Protein AF-A0AAW9EC83-F1 (afdb_monomer_lite)

Structure (mmCIF, N/CA/C/O backbone):
data_AF-A0AAW9EC83-F1
#
_entry.id   AF-A0AAW9EC83-F1
#
loop_
_atom_site.group_PDB
_atom_site.id
_atom_site.type_symbol
_atom_site.label_atom_id
_atom_site.label_alt_id
_atom_site.label_comp_id
_atom_site.label_asym_id
_atom_site.label_entity_id
_atom_site.label_seq_id
_atom_site.pdbx_PDB_ins_code
_atom_site.Cartn_x
_atom_site.Cartn_y
_atom_site.Cartn_z
_atom_site.occupancy
_atom_site.B_iso_or_equiv
_atom_site.auth_seq_id
_atom_site.auth_comp_id
_atom_site.auth_asym_id
_atom_site.auth_atom_id
_atom_site.pdbx_PDB_model_num
ATOM 1 N N . LEU A 1 1 ? -10.749 -12.893 5.055 1.00 82.06 1 LEU A N 1
ATOM 2 C CA . LEU A 1 1 ? -10.467 -12.885 6.509 1.00 82.06 1 LEU A CA 1
ATOM 3 C C . LEU A 1 1 ? -11.726 -12.612 7.329 1.00 82.06 1 LEU A C 1
ATOM 5 O O . LEU A 1 1 ? -12.021 -13.439 8.179 1.00 82.06 1 LEU A O 1
ATOM 9 N N . CYS A 1 2 ? -12.522 -11.577 7.026 1.00 89.50 2 CYS A N 1
ATOM 10 C CA . CYS A 1 2 ? -13.765 -11.275 7.763 1.00 89.50 2 CYS A CA 1
ATOM 11 C C . CYS A 1 2 ? -14.720 -12.473 7.882 1.00 89.50 2 CYS A C 1
ATOM 13 O O . CYS A 1 2 ? -15.170 -12.797 8.972 1.00 89.50 2 CYS A O 1
ATOM 15 N N . SER A 1 3 ? -14.948 -13.211 6.790 1.00 91.44 3 SER A N 1
ATOM 16 C CA . SER A 1 3 ? -15.798 -14.412 6.814 1.00 91.44 3 SER A CA 1
ATOM 17 C C . SER A 1 3 ? -15.290 -15.524 7.737 1.00 91.44 3 SER A C 1
ATOM 19 O O . SER A 1 3 ? -16.087 -16.261 8.307 1.00 91.44 3 SER A O 1
ATOM 21 N N . GLY A 1 4 ? -13.970 -15.667 7.888 1.00 95.25 4 GLY A N 1
ATOM 22 C CA . GLY A 1 4 ? -13.374 -16.612 8.833 1.00 95.25 4 GLY A CA 1
ATOM 23 C C . GLY A 1 4 ? -13.509 -16.135 10.277 1.00 95.25 4 GLY A C 1
ATOM 24 O O . GLY A 1 4 ? -13.852 -16.928 11.144 1.00 95.25 4 GLY A O 1
ATOM 25 N N . PHE A 1 5 ? -13.306 -14.837 10.511 1.00 94.62 5 PHE A N 1
ATOM 26 C CA . PHE A 1 5 ? -13.443 -14.219 11.828 1.00 94.62 5 PHE A CA 1
ATOM 27 C C . PHE A 1 5 ? -14.879 -14.307 12.362 1.00 94.62 5 PHE A C 1
ATOM 29 O O . PHE A 1 5 ? -15.077 -14.796 13.467 1.00 94.62 5 PHE A O 1
ATOM 36 N N . MET A 1 6 ? -15.882 -13.949 11.554 1.00 96.00 6 MET A N 1
ATOM 37 C CA . MET A 1 6 ? -17.298 -14.039 11.948 1.00 96.00 6 MET A CA 1
ATOM 38 C C . MET A 1 6 ? -17.744 -15.479 12.235 1.00 96.00 6 MET A C 1
ATOM 40 O O . MET A 1 6 ? -18.587 -15.710 13.091 1.00 96.00 6 MET A O 1
ATOM 44 N N . ARG A 1 7 ? -17.157 -16.477 11.556 1.00 95.94 7 ARG A N 1
ATOM 45 C CA . ARG A 1 7 ? -17.404 -17.892 11.883 1.00 95.94 7 ARG A CA 1
ATOM 46 C C . ARG A 1 7 ? -16.812 -18.299 13.229 1.00 95.94 7 ARG A C 1
ATOM 48 O O . ARG A 1 7 ? -17.402 -19.126 13.913 1.00 95.94 7 ARG A O 1
ATOM 55 N N . LEU A 1 8 ? -15.643 -17.763 13.578 1.00 98.00 8 LEU A N 1
ATOM 56 C CA . LEU A 1 8 ? -14.978 -18.053 14.847 1.00 98.00 8 LEU A CA 1
ATOM 57 C C . LEU A 1 8 ? -15.644 -17.318 16.024 1.00 98.00 8 LEU A C 1
ATOM 59 O O . LEU A 1 8 ? -15.667 -17.846 17.132 1.00 98.00 8 LEU A O 1
ATOM 63 N N . TYR A 1 9 ? -16.215 -16.136 15.771 1.00 97.38 9 TYR A N 1
ATOM 64 C CA . TYR A 1 9 ? -16.867 -15.278 16.762 1.00 97.38 9 TYR A CA 1
ATOM 65 C C . TYR A 1 9 ? -18.286 -14.885 16.307 1.00 97.38 9 TYR A C 1
ATOM 67 O O . TYR A 1 9 ? -18.493 -13.770 15.832 1.00 97.38 9 TYR A O 1
ATOM 75 N N . PRO A 1 10 ? -19.282 -15.777 16.457 1.00 96.19 10 PRO A N 1
ATOM 76 C CA . PRO A 1 10 ? -20.617 -15.596 15.873 1.00 96.19 10 PRO A CA 1
ATOM 77 C C . PRO A 1 10 ? -21.441 -14.461 16.496 1.00 96.19 10 PRO A C 1
ATOM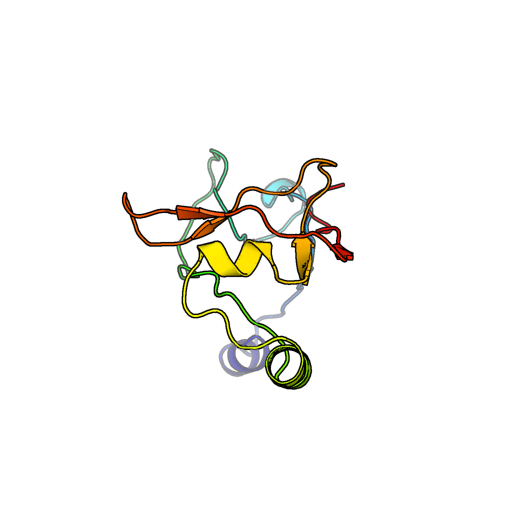 79 O O . PRO A 1 10 ? -22.408 -14.014 15.893 1.00 96.19 10 PRO A O 1
ATOM 82 N N . ASN A 1 11 ? -21.063 -13.995 17.689 1.00 97.62 11 ASN A N 1
ATOM 83 C CA . ASN A 1 11 ? -21.738 -12.893 18.378 1.00 97.62 11 ASN A CA 1
ATOM 84 C C . ASN A 1 11 ? -21.139 -11.518 18.037 1.00 97.62 11 ASN A C 1
ATOM 86 O O . ASN A 1 11 ? -21.579 -10.518 18.596 1.00 97.62 11 ASN A O 1
ATOM 90 N N . VAL A 1 12 ? -20.104 -11.462 17.191 1.00 95.50 12 VAL A N 1
ATOM 91 C CA . VAL A 1 12 ? -19.481 -10.203 16.773 1.00 95.50 12 VAL A CA 1
ATOM 92 C C . VAL A 1 12 ? -20.087 -9.758 15.448 1.00 95.50 12 VAL A C 1
ATOM 94 O O . VAL A 1 12 ? -20.008 -10.475 14.451 1.00 95.50 12 VAL A O 1
ATOM 97 N N . GLU A 1 13 ? -20.640 -8.550 15.435 1.00 94.69 13 GLU A N 1
ATOM 98 C CA . GLU A 1 13 ? -21.040 -7.845 14.220 1.00 94.69 13 GLU A CA 1
ATOM 99 C C . GLU A 1 13 ? -19.871 -6.988 13.713 1.00 94.69 13 GLU A C 1
ATOM 101 O O . GLU A 1 13 ? -19.131 -6.403 14.504 1.00 94.69 13 GLU A O 1
ATOM 106 N N . LEU A 1 14 ? -19.662 -6.953 12.395 1.00 94.00 14 LEU A N 1
ATOM 107 C CA . LEU A 1 14 ? -18.606 -6.156 11.772 1.00 94.00 14 LEU A CA 1
ATOM 108 C C . LEU A 1 14 ? -19.228 -5.025 10.952 1.00 94.00 14 LEU A C 1
ATOM 110 O O . LEU A 1 14 ? -19.792 -5.287 9.890 1.00 94.00 14 LEU A O 1
ATOM 114 N N . ASP A 1 15 ? -19.036 -3.786 11.397 1.00 93.81 15 ASP A N 1
ATOM 115 C CA . ASP A 1 15 ? -19.179 -2.595 10.557 1.00 93.81 15 ASP A CA 1
ATOM 116 C C . ASP A 1 15 ? -17.801 -2.236 9.977 1.00 93.81 15 ASP A C 1
ATOM 118 O O . ASP A 1 15 ? -16.824 -2.072 10.712 1.00 93.81 15 ASP A O 1
ATOM 122 N N . VAL A 1 16 ? -17.686 -2.207 8.647 1.00 92.75 16 VAL A N 1
ATOM 123 C CA . VAL A 1 16 ? -16.406 -2.033 7.949 1.00 92.75 16 VAL A CA 1
ATOM 124 C C . VAL A 1 16 ? -16.524 -0.922 6.922 1.00 92.75 16 VAL A C 1
ATOM 126 O O . VAL A 1 16 ? -17.204 -1.066 5.906 1.00 92.75 16 VAL A O 1
ATOM 129 N N . GLN A 1 17 ? -15.762 0.145 7.143 1.00 91.06 17 GLN A N 1
ATOM 130 C CA . GLN A 1 17 ? -15.651 1.262 6.215 1.00 91.06 17 GLN A CA 1
ATOM 131 C C . GLN A 1 17 ? -14.269 1.294 5.563 1.00 91.06 17 GLN A C 1
ATOM 133 O O . GLN A 1 17 ? -13.243 1.071 6.208 1.00 91.06 17 GLN A O 1
ATOM 138 N N . PHE A 1 18 ? -14.247 1.575 4.260 1.00 89.44 18 PHE A N 1
ATOM 139 C CA . PHE A 1 18 ? -13.022 1.767 3.493 1.00 89.44 18 PHE A CA 1
ATOM 140 C C . PHE A 1 18 ? -12.896 3.240 3.146 1.00 89.44 18 PHE A C 1
ATOM 142 O O . PHE A 1 18 ? -13.739 3.794 2.443 1.00 89.44 18 PHE A O 1
ATOM 149 N N . THR A 1 19 ? -11.834 3.862 3.637 1.00 84.00 19 THR A N 1
ATOM 150 C CA . THR A 1 19 ? -11.526 5.256 3.357 1.00 84.00 19 THR A CA 1
ATOM 151 C C . THR A 1 19 ? -10.025 5.442 3.268 1.00 84.00 19 THR A C 1
ATOM 153 O O . THR A 1 19 ? -9.250 4.774 3.952 1.00 84.00 19 THR A O 1
ATOM 156 N N . ASP A 1 20 ? -9.643 6.359 2.395 1.00 75.50 20 ASP A N 1
ATOM 157 C CA . ASP A 1 20 ? -8.274 6.816 2.212 1.00 75.50 20 ASP A CA 1
ATOM 158 C C . ASP A 1 20 ? -7.997 8.115 2.992 1.00 75.50 20 ASP A C 1
ATOM 160 O O . ASP A 1 20 ? -6.865 8.599 3.018 1.00 75.50 20 ASP A O 1
ATOM 16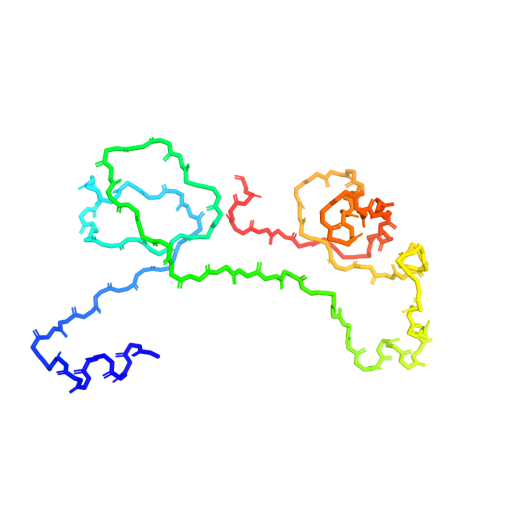4 N N . ASN A 1 21 ? -9.022 8.669 3.650 1.00 75.25 21 ASN A N 1
ATOM 165 C CA . ASN A 1 21 ? -8.895 9.837 4.513 1.00 75.25 21 ASN A CA 1
ATOM 166 C C . ASN A 1 21 ? -8.286 9.450 5.861 1.00 75.25 21 ASN A C 1
ATOM 168 O O . ASN A 1 21 ? -8.513 8.352 6.379 1.00 75.25 21 ASN A O 1
ATOM 172 N N . ASP A 1 22 ? -7.555 10.385 6.465 1.00 74.88 22 ASP A N 1
ATOM 173 C CA . ASP A 1 22 ? -7.148 10.220 7.852 1.00 74.88 22 ASP A CA 1
ATOM 174 C C . ASP A 1 22 ? -8.373 10.406 8.753 1.00 74.88 22 ASP A C 1
ATOM 176 O O . ASP A 1 22 ? -8.929 11.499 8.840 1.00 74.88 22 ASP A O 1
ATOM 180 N N . ILE A 1 23 ? -8.818 9.310 9.365 1.00 76.06 23 ILE A N 1
ATOM 181 C CA . ILE A 1 23 ? -9.969 9.290 10.270 1.00 76.06 23 ILE A CA 1
ATOM 182 C C . ILE A 1 23 ? -9.528 9.380 11.726 1.00 76.06 23 ILE A C 1
ATOM 184 O O . ILE A 1 23 ? -8.542 8.748 12.148 1.00 76.06 23 ILE A O 1
ATOM 188 N N . GLY A 1 24 ? -10.292 10.141 12.503 1.00 80.25 24 GLY A N 1
ATOM 189 C CA . GLY A 1 24 ? -10.155 10.223 13.948 1.00 80.25 24 GLY A CA 1
ATOM 190 C C . GLY A 1 24 ? -10.912 9.081 14.614 1.00 80.25 24 GLY A C 1
ATOM 191 O O . GLY A 1 24 ? -12.118 9.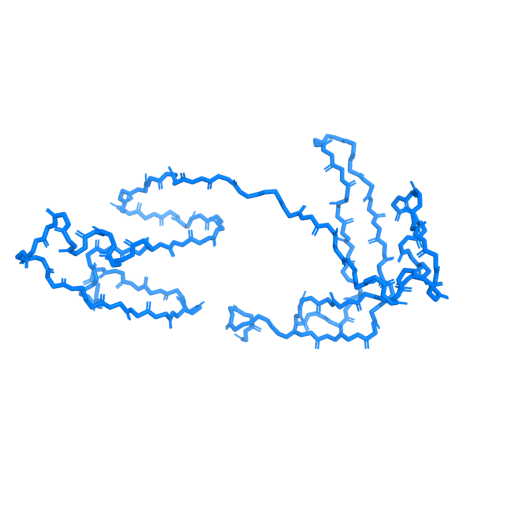184 14.797 1.00 80.25 24 GLY A O 1
ATOM 192 N N . LEU A 1 25 ? -10.209 8.017 15.029 1.00 84.25 25 LEU A N 1
ATOM 193 C CA . LEU A 1 25 ? -10.843 6.810 15.593 1.00 84.25 25 LEU A CA 1
ATOM 194 C C . LEU A 1 25 ? -11.817 7.140 16.731 1.00 84.25 25 LEU A C 1
ATOM 196 O O . LEU A 1 25 ? -12.965 6.715 16.707 1.00 84.25 25 LEU A O 1
ATOM 200 N N . VAL A 1 26 ? -11.367 7.946 17.698 1.00 81.31 26 VAL A N 1
ATOM 201 C CA . VAL A 1 26 ? -12.155 8.274 18.894 1.00 81.31 26 VAL A CA 1
ATOM 202 C C . VAL A 1 26 ? -13.343 9.177 18.559 1.00 81.31 26 VAL A C 1
ATOM 204 O O . VAL A 1 26 ? -14.449 8.933 19.025 1.00 81.31 26 VAL A O 1
ATOM 207 N N . GLY A 1 27 ? -13.121 10.223 17.756 1.00 82.62 27 GLY A N 1
ATOM 208 C CA . GLY A 1 27 ? -14.155 11.213 17.437 1.00 82.62 27 GLY A CA 1
ATOM 209 C C . GLY A 1 27 ? -15.247 10.680 16.510 1.00 82.62 27 GLY A C 1
ATOM 210 O O . GLY A 1 27 ? -16.380 11.146 16.577 1.00 82.62 27 GLY A O 1
ATOM 211 N N . GLU A 1 28 ? -14.914 9.699 15.672 1.00 82.88 28 GLU A N 1
ATOM 212 C CA . GLU A 1 28 ? -15.829 9.108 14.691 1.00 82.88 28 GLU A CA 1
ATOM 213 C C . GLU A 1 28 ? -16.412 7.757 15.146 1.00 82.88 28 GLU A C 1
ATOM 215 O O . GLU A 1 28 ? -17.201 7.159 14.421 1.00 82.88 28 GLU A O 1
ATOM 220 N N . GLY A 1 29 ? -16.070 7.287 16.353 1.00 87.88 29 GLY A N 1
ATOM 221 C CA . GLY A 1 29 ? -16.654 6.078 16.944 1.00 87.88 29 GLY A CA 1
ATOM 222 C C . GLY A 1 29 ? -16.109 4.759 16.389 1.00 87.88 29 GLY A C 1
ATOM 223 O O . GLY A 1 29 ? -16.806 3.750 16.442 1.00 87.88 29 GLY A O 1
ATOM 224 N N . TYR A 1 30 ? -14.880 4.744 15.866 1.00 91.81 30 TYR A N 1
ATOM 225 C CA . TYR A 1 30 ? -14.220 3.518 15.417 1.00 91.81 30 TYR A CA 1
ATOM 226 C C . TYR A 1 30 ? -13.401 2.873 16.534 1.00 91.81 30 TYR A C 1
ATOM 228 O O . TYR A 1 30 ? -12.532 3.511 17.131 1.00 91.81 30 TYR A O 1
ATOM 236 N N . ASP A 1 31 ? -13.573 1.564 16.715 1.00 92.12 31 ASP A N 1
ATOM 237 C CA . ASP A 1 31 ? -12.753 0.783 17.647 1.00 92.12 31 ASP A CA 1
ATOM 238 C C . ASP A 1 31 ? -11.338 0.521 17.105 1.00 92.12 31 ASP A C 1
ATOM 240 O O . ASP A 1 31 ? -10.360 0.483 17.853 1.00 92.12 31 ASP A O 1
ATOM 244 N N . ILE A 1 32 ? -11.217 0.291 15.790 1.00 91.88 32 ILE A N 1
ATOM 245 C CA . ILE A 1 32 ? -9.974 -0.137 15.137 1.00 91.88 32 ILE A CA 1
ATOM 246 C C . ILE A 1 32 ? -9.842 0.532 13.769 1.00 91.88 32 ILE A C 1
ATOM 248 O O . ILE A 1 32 ? -10.758 0.486 12.953 1.00 91.88 32 ILE A O 1
ATOM 252 N N . ALA A 1 33 ? -8.647 1.046 13.471 1.00 90.81 33 ALA A N 1
ATOM 253 C CA . ALA A 1 33 ? -8.251 1.405 12.113 1.00 90.81 33 ALA A CA 1
ATOM 254 C C . ALA A 1 33 ? -7.058 0.564 11.652 1.00 90.81 33 ALA A C 1
ATOM 256 O O . ALA A 1 33 ? -6.049 0.444 12.351 1.00 90.81 33 ALA A O 1
ATOM 257 N N . ILE A 1 34 ? -7.150 0.024 10.437 1.00 90.25 34 ILE A N 1
ATOM 258 C CA . ILE A 1 34 ? -6.037 -0.647 9.762 1.00 90.25 34 ILE A CA 1
ATOM 259 C C . ILE A 1 34 ? -5.442 0.347 8.767 1.00 90.25 34 ILE A C 1
ATOM 261 O O . ILE A 1 34 ? -6.027 0.608 7.720 1.00 90.25 34 ILE A O 1
ATOM 265 N N . LYS A 1 35 ? -4.276 0.908 9.103 1.00 86.12 35 LYS A N 1
ATOM 266 C CA . LYS A 1 35 ? -3.592 1.927 8.294 1.00 86.12 35 LYS A CA 1
ATOM 267 C C . LYS A 1 35 ? -2.323 1.362 7.650 1.00 86.12 35 LYS A C 1
ATOM 269 O O . LYS A 1 35 ? -1.640 0.514 8.224 1.00 86.12 35 LYS A O 1
ATOM 274 N N . TYR A 1 36 ? -1.992 1.855 6.457 1.00 83.19 36 TYR A N 1
ATOM 275 C CA . TYR A 1 36 ? -0.702 1.623 5.806 1.00 83.19 36 TYR A CA 1
ATOM 276 C C . TYR A 1 36 ? 0.112 2.920 5.796 1.00 83.19 36 TYR A C 1
ATOM 278 O O . TYR A 1 36 ? -0.390 3.957 5.376 1.00 83.19 36 TYR A O 1
ATOM 286 N N . GLY A 1 37 ? 1.390 2.836 6.165 1.00 78.31 37 GLY A N 1
ATOM 287 C CA . GLY A 1 37 ? 2.318 3.964 6.120 1.00 78.31 37 GLY A CA 1
ATOM 288 C C . GLY A 1 37 ? 2.796 4.398 7.507 1.00 78.31 37 GLY A C 1
ATOM 289 O O . GLY A 1 37 ? 2.501 3.728 8.497 1.00 78.31 37 GLY A O 1
ATOM 290 N N . PRO A 1 38 ? 3.592 5.477 7.579 1.00 72.50 38 PRO A N 1
ATOM 291 C CA . PRO A 1 38 ? 4.043 6.019 8.852 1.00 72.50 38 PRO A CA 1
ATOM 292 C C . PRO A 1 38 ? 2.844 6.495 9.676 1.00 72.50 38 PRO A C 1
ATOM 294 O O . PRO A 1 38 ? 1.929 7.124 9.148 1.00 72.50 38 PRO A O 1
ATOM 297 N N . LEU A 1 39 ? 2.869 6.204 10.973 1.00 78.50 39 LEU A N 1
ATOM 298 C CA . LEU A 1 39 ? 1.863 6.688 11.910 1.00 78.50 39 LEU A CA 1
ATOM 299 C C . LEU A 1 39 ? 2.295 8.048 12.454 1.00 78.50 39 LEU A C 1
ATOM 301 O O . LEU A 1 39 ? 3.456 8.234 12.823 1.00 78.50 39 LEU A O 1
ATOM 305 N N . GLN A 1 40 ? 1.359 8.992 12.499 1.00 74.50 40 GLN A N 1
ATOM 306 C CA . GLN A 1 40 ? 1.565 10.240 13.225 1.00 74.50 40 GLN A CA 1
ATOM 307 C C . GLN A 1 40 ? 1.604 9.964 14.734 1.00 74.50 40 GLN A C 1
ATOM 309 O O . GLN A 1 40 ? 1.042 8.976 15.212 1.00 74.50 40 GLN A O 1
ATOM 314 N N . SER A 1 41 ? 2.274 10.841 15.485 1.00 74.56 41 SER A N 1
ATOM 315 C CA . SER A 1 41 ? 2.256 10.771 16.947 1.00 74.56 41 SER A CA 1
ATOM 316 C C . SER A 1 41 ? 0.819 10.912 17.445 1.00 74.56 41 SER A C 1
ATOM 318 O O . SER A 1 41 ? 0.130 11.858 17.072 1.00 74.56 41 SER A O 1
ATOM 320 N N . SER A 1 42 ? 0.374 9.980 18.280 1.00 80.25 42 SER A N 1
ATOM 321 C CA . SER A 1 42 ? -0.948 10.006 18.908 1.00 80.25 42 SER A CA 1
ATOM 322 C C . SER A 1 42 ? -0.906 9.245 20.229 1.00 80.25 42 SER A C 1
ATOM 324 O O . SER A 1 42 ? 0.006 8.448 20.448 1.00 80.25 42 SER A O 1
ATOM 326 N N . ASP A 1 43 ? -1.924 9.439 21.065 1.00 85.00 43 ASP A N 1
ATOM 327 C CA . ASP A 1 43 ? -2.111 8.674 22.307 1.00 85.00 43 ASP A CA 1
ATOM 328 C C . ASP A 1 43 ? -2.678 7.258 22.056 1.00 85.00 43 ASP A C 1
ATOM 330 O O . ASP A 1 43 ? -3.023 6.535 22.990 1.00 85.00 43 ASP A O 1
ATOM 334 N N . LEU A 1 44 ? -2.802 6.847 20.788 1.00 87.62 44 LEU A N 1
ATOM 335 C CA . LEU A 1 44 ? -3.340 5.547 20.398 1.00 87.62 44 LEU A CA 1
ATOM 336 C C . LEU A 1 44 ? -2.272 4.452 20.467 1.00 87.62 44 LEU A C 1
ATOM 338 O O . LEU A 1 44 ? -1.103 4.651 20.132 1.00 87.62 44 LEU A O 1
ATOM 342 N N . VAL A 1 45 ? -2.706 3.241 20.816 1.00 90.75 45 VAL A N 1
ATOM 343 C CA . VAL A 1 45 ? -1.854 2.051 20.752 1.00 90.75 45 VAL A CA 1
ATOM 344 C C . VAL A 1 45 ? -1.813 1.526 19.321 1.00 90.75 45 VAL A C 1
ATOM 346 O O . VAL A 1 45 ? -2.839 1.176 18.740 1.00 90.75 45 VAL A O 1
ATOM 349 N N . ALA A 1 46 ? -0.608 1.409 18.770 1.00 91.44 46 ALA A N 1
ATOM 350 C CA . ALA A 1 46 ? -0.378 0.836 17.452 1.00 91.44 46 ALA A CA 1
ATOM 351 C C . ALA A 1 46 ? 0.241 -0.563 17.543 1.00 91.44 46 ALA A C 1
ATOM 353 O O . ALA A 1 46 ? 1.147 -0.814 18.340 1.00 91.44 46 ALA A O 1
ATOM 354 N N . ARG A 1 47 ? -0.204 -1.469 16.665 1.00 91.81 47 ARG A N 1
ATOM 355 C CA . ARG A 1 47 ? 0.392 -2.797 16.490 1.00 91.81 47 ARG A CA 1
ATOM 356 C C . ARG A 1 47 ? 0.766 -3.017 15.031 1.00 91.81 47 ARG A C 1
ATOM 358 O O . ARG A 1 47 ? -0.090 -2.953 14.153 1.00 91.81 47 ARG A O 1
ATOM 365 N N . LEU A 1 48 ? 2.037 -3.334 14.779 1.00 91.75 48 LEU A N 1
ATOM 366 C CA . LEU A 1 48 ? 2.486 -3.757 13.455 1.00 91.75 48 LEU A CA 1
ATOM 367 C C . LEU A 1 48 ? 1.847 -5.110 13.107 1.00 91.75 48 LEU A C 1
ATOM 369 O O . LEU A 1 48 ? 2.055 -6.092 13.819 1.00 91.75 48 LEU A O 1
ATOM 373 N N . LEU A 1 49 ? 1.073 -5.156 12.019 1.00 92.88 49 LEU A N 1
ATOM 374 C CA . LEU A 1 49 ? 0.468 -6.396 11.518 1.00 92.88 49 LEU A CA 1
ATOM 375 C C . LEU A 1 49 ? 1.416 -7.145 10.580 1.00 92.88 49 LEU A C 1
ATOM 377 O O . LEU A 1 49 ? 1.603 -8.350 10.717 1.00 92.88 49 LEU A O 1
ATOM 381 N N . PHE A 1 50 ? 2.005 -6.430 9.623 1.00 91.31 50 PHE A N 1
ATOM 382 C CA . PHE A 1 50 ? 3.009 -6.945 8.699 1.00 91.31 50 PHE A CA 1
ATOM 383 C C . PHE A 1 50 ? 3.721 -5.788 7.993 1.00 91.31 50 PHE A C 1
ATOM 385 O O . PHE A 1 50 ? 3.198 -4.677 7.896 1.00 91.31 50 PHE A O 1
ATOM 392 N N . GLU A 1 51 ? 4.896 -6.071 7.444 1.00 88.62 51 GLU A N 1
ATOM 393 C CA . GLU A 1 51 ? 5.593 -5.174 6.527 1.00 88.62 51 GLU A CA 1
ATOM 394 C C . GLU A 1 51 ? 5.347 -5.616 5.084 1.00 88.62 51 GLU A C 1
ATOM 396 O O . GLU A 1 51 ? 5.311 -6.813 4.787 1.00 88.62 51 GLU A O 1
ATOM 401 N N . ARG A 1 52 ? 5.207 -4.659 4.159 1.00 83.00 52 ARG A N 1
ATOM 402 C CA . ARG A 1 52 ? 5.127 -4.957 2.722 1.00 83.00 52 ARG A CA 1
ATOM 403 C C . ARG A 1 52 ? 6.373 -4.483 1.993 1.00 83.00 52 ARG A C 1
ATOM 405 O O . ARG A 1 52 ? 6.824 -3.357 2.189 1.00 83.00 52 ARG A O 1
ATOM 412 N N . GLN A 1 53 ? 6.877 -5.318 1.089 1.00 79.88 53 GLN A N 1
ATOM 413 C CA . GLN A 1 53 ? 7.921 -4.934 0.144 1.00 79.88 53 GLN A CA 1
ATOM 414 C C . GLN A 1 53 ? 7.269 -4.671 -1.217 1.00 79.88 53 GLN A C 1
ATOM 416 O O . GLN A 1 53 ? 6.756 -5.611 -1.825 1.00 79.88 53 GLN A O 1
ATOM 421 N N . PRO A 1 54 ? 7.221 -3.414 -1.695 1.00 79.00 54 PRO A N 1
ATOM 422 C CA . PRO A 1 54 ? 6.708 -3.137 -3.027 1.00 79.00 54 PRO A CA 1
ATOM 423 C C . PRO A 1 54 ? 7.587 -3.830 -4.072 1.00 79.00 54 PRO A C 1
ATOM 425 O O . PRO A 1 54 ? 8.816 -3.793 -3.991 1.00 79.00 54 PRO A O 1
ATOM 428 N N . ILE A 1 55 ? 6.941 -4.445 -5.058 1.00 85.38 55 ILE A N 1
ATOM 429 C CA . ILE A 1 55 ? 7.595 -5.089 -6.195 1.00 85.38 55 ILE A CA 1
ATOM 430 C C . ILE A 1 55 ? 7.195 -4.385 -7.487 1.00 85.38 55 ILE A C 1
ATOM 432 O O . ILE A 1 55 ? 6.099 -3.834 -7.597 1.00 85.38 55 ILE A O 1
ATOM 436 N N . LEU A 1 56 ? 8.092 -4.412 -8.470 1.00 86.75 56 LEU A N 1
ATOM 437 C CA . LEU A 1 56 ? 7.773 -3.988 -9.825 1.00 86.75 56 LEU A CA 1
ATOM 438 C C . LEU A 1 56 ? 7.098 -5.140 -10.558 1.00 86.75 56 LEU A C 1
ATOM 440 O O . LEU A 1 56 ? 7.564 -6.277 -10.508 1.00 86.75 56 LEU A O 1
ATOM 444 N N . VAL A 1 57 ? 6.008 -4.827 -11.247 1.00 91.25 57 VAL A N 1
ATOM 445 C CA . VAL A 1 57 ? 5.251 -5.789 -12.042 1.00 91.25 57 VAL A CA 1
ATOM 446 C C . VAL A 1 57 ? 4.937 -5.193 -13.404 1.00 91.25 57 VAL A C 1
ATOM 448 O O . VAL A 1 57 ? 4.804 -3.979 -13.557 1.00 91.25 57 VAL A O 1
ATOM 451 N N . ALA A 1 58 ? 4.806 -6.061 -14.397 1.00 92.94 58 ALA A N 1
ATOM 452 C CA . ALA A 1 58 ? 4.368 -5.707 -15.734 1.00 92.94 58 ALA A CA 1
ATOM 453 C C . ALA A 1 58 ? 3.524 -6.850 -16.299 1.00 92.94 58 ALA A C 1
ATOM 455 O O . ALA A 1 58 ? 3.685 -8.006 -15.904 1.00 92.94 5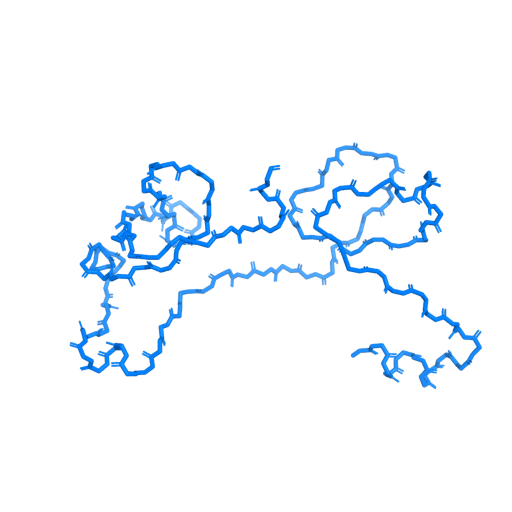8 ALA A O 1
ATOM 456 N N . SER A 1 59 ? 2.617 -6.538 -17.225 1.00 95.88 59 SER A N 1
ATOM 457 C CA . SER A 1 59 ? 1.842 -7.582 -17.889 1.00 95.88 59 SER A CA 1
ATOM 458 C C . SER A 1 59 ? 2.749 -8.434 -18.792 1.00 95.88 59 SER A C 1
ATOM 460 O O . SER A 1 59 ? 3.684 -7.901 -19.402 1.00 95.88 59 SER A O 1
ATOM 462 N N . PRO A 1 60 ? 2.468 -9.740 -18.957 1.00 97.00 60 PRO A N 1
ATOM 463 C CA . PRO A 1 60 ? 3.260 -10.596 -19.842 1.00 97.00 60 PRO A CA 1
ATOM 464 C C . PRO A 1 60 ? 3.320 -10.076 -21.285 1.00 97.00 60 PRO A C 1
ATOM 466 O O . PRO A 1 60 ? 4.372 -10.110 -21.920 1.00 97.00 60 PRO A O 1
ATOM 469 N N . GLY A 1 61 ? 2.206 -9.535 -21.795 1.00 97.50 61 GLY A N 1
ATOM 470 C CA . GLY A 1 61 ? 2.141 -8.953 -23.138 1.00 97.50 61 GLY A CA 1
ATOM 471 C C . GLY A 1 61 ? 3.054 -7.738 -23.311 1.00 97.50 61 GLY A C 1
ATOM 472 O O . GLY A 1 61 ? 3.692 -7.592 -24.352 1.00 97.50 61 GLY A O 1
ATOM 473 N N . TYR A 1 62 ? 3.177 -6.902 -22.277 1.00 95.25 62 TYR A N 1
ATOM 474 C CA . TYR A 1 62 ? 4.092 -5.765 -22.297 1.00 95.25 62 TYR A CA 1
ATOM 475 C C . TYR A 1 62 ? 5.554 -6.219 -22.369 1.00 95.25 62 TYR A C 1
ATOM 477 O O . TYR A 1 62 ? 6.295 -5.745 -23.228 1.00 95.25 62 TYR A O 1
ATOM 485 N N . LEU A 1 63 ? 5.952 -7.175 -21.522 1.00 96.12 63 LEU A N 1
ATOM 486 C CA . LEU A 1 63 ? 7.322 -7.699 -21.503 1.00 96.12 63 LEU A CA 1
ATOM 487 C C . LEU A 1 63 ? 7.678 -8.436 -22.802 1.00 96.12 63 LEU A C 1
ATOM 489 O O . LEU A 1 63 ? 8.788 -8.287 -23.301 1.00 96.12 63 LEU A O 1
ATOM 493 N N . LYS A 1 64 ? 6.732 -9.155 -23.420 1.00 96.75 64 LYS A N 1
ATOM 494 C CA . LYS A 1 64 ? 6.947 -9.784 -24.735 1.00 96.75 64 LYS A CA 1
ATOM 495 C C . LYS A 1 64 ? 7.221 -8.754 -25.838 1.00 96.75 64 LYS A C 1
ATOM 497 O O . LYS A 1 64 ? 8.018 -9.017 -26.729 1.00 96.75 64 LYS A O 1
ATOM 502 N N . ALA A 1 65 ? 6.556 -7.600 -25.788 1.00 95.88 65 ALA A N 1
ATOM 503 C CA . ALA A 1 65 ? 6.687 -6.554 -26.802 1.00 95.88 65 ALA A CA 1
ATOM 504 C C . ALA A 1 65 ? 7.868 -5.598 -26.560 1.00 95.88 65 ALA A C 1
ATOM 506 O O . ALA A 1 65 ? 8.375 -5.003 -27.508 1.00 95.88 65 ALA A O 1
ATOM 507 N N . ARG A 1 66 ? 8.273 -5.395 -25.301 1.00 94.38 66 ARG A N 1
ATOM 508 C CA . ARG A 1 66 ? 9.277 -4.390 -24.905 1.00 94.38 66 ARG A CA 1
ATOM 509 C C . ARG A 1 66 ? 10.553 -4.973 -24.299 1.00 94.38 66 ARG A C 1
ATOM 511 O O . ARG A 1 66 ? 11.473 -4.209 -24.043 1.00 94.38 66 ARG A O 1
ATOM 518 N N . GLY A 1 67 ? 10.611 -6.284 -24.082 1.00 94.88 67 GLY A N 1
ATOM 519 C CA . GLY A 1 67 ? 11.682 -6.940 -23.337 1.00 94.88 67 GLY A CA 1
ATOM 520 C C . GLY A 1 67 ? 11.480 -6.872 -21.820 1.00 94.88 67 GLY A C 1
ATOM 521 O O . GLY A 1 67 ? 10.657 -6.104 -21.313 1.00 94.88 67 GLY A O 1
ATOM 522 N N . THR A 1 68 ? 12.237 -7.701 -21.100 1.00 95.12 68 THR A N 1
ATOM 523 C CA . THR A 1 68 ? 12.307 -7.683 -19.634 1.00 95.12 68 THR A CA 1
ATOM 524 C C . THR A 1 68 ? 13.570 -6.942 -19.203 1.00 95.12 68 THR A C 1
ATOM 526 O O . THR A 1 68 ? 14.651 -7.363 -19.614 1.00 95.12 68 THR A O 1
ATOM 529 N N . PRO A 1 69 ? 13.464 -5.890 -18.372 1.00 92.69 69 PRO A N 1
ATOM 530 C CA . PRO A 1 69 ? 14.630 -5.149 -17.909 1.00 92.69 69 PRO A CA 1
ATOM 531 C C . PRO A 1 69 ? 15.486 -6.029 -16.990 1.00 92.69 69 PRO A C 1
ATOM 533 O O . PRO A 1 69 ? 14.992 -6.568 -15.996 1.00 92.69 69 PRO A O 1
ATOM 536 N N . ALA A 1 70 ? 16.768 -6.167 -17.313 1.00 91.12 70 ALA A N 1
ATOM 537 C CA . ALA A 1 70 ? 17.755 -6.907 -16.529 1.00 91.12 70 ALA A CA 1
ATOM 538 C C . ALA A 1 70 ? 18.380 -6.040 -15.427 1.00 91.12 70 ALA A C 1
ATOM 540 O O . ALA A 1 70 ? 18.855 -6.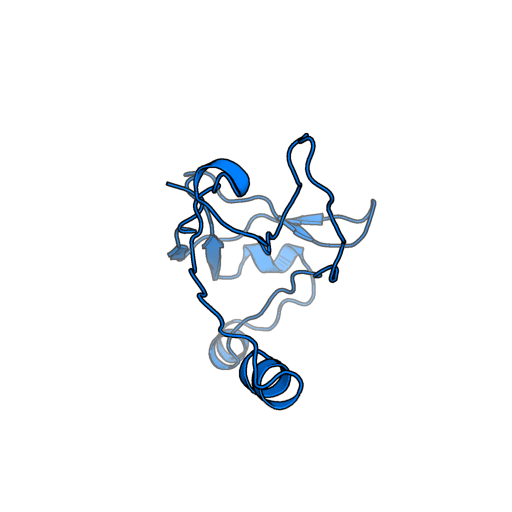557 -14.412 1.00 91.12 70 ALA A O 1
ATOM 541 N N . THR A 1 71 ? 18.359 -4.716 -15.600 1.00 88.94 71 THR A N 1
ATOM 542 C CA . THR A 1 71 ? 18.885 -3.755 -14.626 1.00 88.94 71 THR A CA 1
ATOM 543 C C . THR A 1 71 ? 17.857 -2.675 -14.278 1.00 88.94 71 THR A C 1
ATOM 545 O O . THR A 1 71 ? 17.018 -2.321 -15.108 1.00 88.94 71 THR A O 1
ATOM 548 N N . PRO A 1 72 ? 17.923 -2.069 -13.074 1.00 87.25 72 PRO A N 1
ATOM 549 C CA . PRO A 1 72 ? 17.052 -0.947 -12.729 1.00 87.25 72 PRO A CA 1
ATOM 550 C C . PRO A 1 72 ? 17.144 0.222 -13.720 1.00 87.25 72 PRO A C 1
ATOM 552 O O . PRO A 1 72 ? 16.153 0.902 -13.955 1.00 87.25 72 PRO A O 1
ATOM 555 N N . LYS A 1 73 ? 18.314 0.457 -14.326 1.00 86.44 73 LYS A N 1
ATOM 556 C CA . LYS A 1 73 ? 18.531 1.578 -15.251 1.00 86.44 73 LYS A CA 1
ATOM 557 C C . LYS A 1 73 ? 17.682 1.463 -16.522 1.00 86.44 73 LYS A C 1
ATOM 559 O O . LYS A 1 73 ? 17.158 2.479 -16.975 1.00 86.44 73 LYS A O 1
ATOM 564 N N . GLU A 1 74 ? 17.500 0.247 -17.036 1.00 90.00 74 GLU A N 1
ATOM 565 C CA . GLU A 1 74 ? 16.694 -0.051 -18.234 1.00 90.00 74 GLU A CA 1
ATOM 566 C C . GLU A 1 74 ? 15.213 0.302 -18.060 1.00 90.00 74 GLU A C 1
ATOM 568 O O . GLU A 1 74 ? 14.516 0.558 -19.036 1.00 90.00 74 GLU A O 1
ATOM 573 N N . LEU A 1 75 ? 14.714 0.411 -16.823 1.00 88.44 75 LEU A N 1
ATOM 574 C CA . LEU A 1 75 ? 13.341 0.868 -16.567 1.00 88.44 75 LEU A CA 1
ATOM 575 C C . LEU A 1 75 ? 13.092 2.301 -17.065 1.00 88.44 75 LEU A C 1
ATOM 577 O O . LEU A 1 75 ? 11.939 2.670 -17.287 1.00 88.44 75 LEU A O 1
ATOM 581 N N . SER A 1 76 ? 14.155 3.080 -17.293 1.00 86.50 76 SER A N 1
ATOM 582 C CA . SER A 1 76 ? 14.073 4.410 -17.907 1.00 86.50 76 SER A CA 1
ATOM 583 C C . SER A 1 76 ? 13.633 4.366 -19.373 1.00 86.50 76 SER A C 1
ATOM 585 O O . SER A 1 76 ? 13.203 5.389 -19.892 1.00 86.50 76 SER A O 1
ATOM 587 N N . ASP A 1 77 ? 13.691 3.207 -20.030 1.00 88.69 77 ASP A N 1
ATOM 588 C CA . ASP A 1 77 ? 13.226 3.009 -21.409 1.00 88.69 77 ASP A CA 1
ATOM 589 C C . ASP A 1 77 ? 11.824 2.367 -21.459 1.00 88.69 77 ASP A C 1
ATOM 591 O O . ASP A 1 77 ? 11.212 2.214 -22.521 1.00 88.69 77 ASP A O 1
ATOM 595 N N . HIS A 1 78 ? 11.268 2.023 -20.293 1.00 90.00 78 HIS A N 1
ATOM 596 C CA . HIS A 1 78 ? 9.963 1.394 -20.152 1.00 90.00 78 HIS A CA 1
ATOM 597 C C . HIS A 1 78 ? 8.870 2.397 -19.758 1.00 90.00 78 HIS A C 1
ATOM 599 O O . HIS A 1 78 ? 9.049 3.297 -18.943 1.00 90.00 78 HIS A O 1
ATOM 605 N N . SER A 1 79 ? 7.675 2.198 -20.316 1.00 88.06 79 SER A N 1
ATOM 606 C CA . SER A 1 79 ? 6.463 2.930 -19.952 1.00 88.06 79 SER A CA 1
ATOM 607 C C . SER A 1 79 ? 5.941 2.487 -18.583 1.00 88.06 79 SER A C 1
ATOM 609 O O . SER A 1 79 ? 5.439 1.374 -18.439 1.00 88.06 79 SER A O 1
ATOM 611 N N . GLY A 1 80 ? 6.020 3.376 -17.596 1.00 85.12 80 GLY A N 1
ATOM 612 C CA . GLY A 1 80 ? 5.486 3.172 -16.252 1.00 85.12 80 GLY A CA 1
ATOM 613 C C . GLY A 1 80 ? 4.066 3.715 -16.072 1.00 85.12 80 GLY A C 1
ATOM 614 O O . GLY A 1 80 ? 3.675 4.719 -16.684 1.00 85.12 80 GLY A O 1
ATOM 615 N N . ILE A 1 81 ? 3.318 3.063 -15.179 1.00 85.19 81 ILE A N 1
ATOM 616 C CA . ILE A 1 81 ? 2.097 3.594 -14.562 1.00 85.19 81 ILE A CA 1
ATOM 617 C C . ILE A 1 81 ? 2.510 4.133 -13.197 1.00 85.19 81 ILE A C 1
ATOM 619 O O . ILE A 1 81 ? 2.985 3.372 -12.355 1.00 85.19 81 ILE A O 1
ATOM 623 N N . LEU A 1 82 ? 2.385 5.442 -12.992 1.00 76.12 82 LEU A N 1
ATOM 624 C CA . LEU A 1 82 ? 2.912 6.096 -11.797 1.00 76.12 82 LEU A CA 1
ATOM 625 C C . LEU A 1 82 ? 1.791 6.723 -10.970 1.00 76.12 82 LEU A C 1
ATOM 627 O O . LEU A 1 82 ? 0.960 7.471 -11.490 1.00 76.12 82 LEU A O 1
ATOM 631 N N . LEU A 1 83 ? 1.817 6.414 -9.674 1.00 70.44 83 LEU A N 1
ATOM 632 C CA . LEU A 1 83 ? 0.962 6.995 -8.647 1.00 70.44 83 LEU A CA 1
ATOM 633 C C . LEU A 1 83 ? 1.542 8.349 -8.215 1.00 70.44 83 LEU A C 1
ATOM 635 O O . LEU A 1 83 ? 2.702 8.404 -7.803 1.00 70.44 83 LEU A O 1
ATOM 639 N N . GLY A 1 84 ? 0.775 9.437 -8.303 1.00 63.88 84 GLY A N 1
ATOM 640 C CA . GLY A 1 84 ? 1.240 10.741 -7.810 1.00 63.88 84 GLY A CA 1
ATOM 641 C C . GLY A 1 84 ? 0.475 11.951 -8.337 1.00 63.88 84 GLY A C 1
ATOM 642 O O . GLY A 1 84 ? -0.021 11.946 -9.461 1.00 63.88 84 GLY A O 1
ATOM 643 N N . THR A 1 85 ? 0.440 13.015 -7.535 1.00 54.16 85 THR A N 1
ATOM 644 C CA . THR A 1 85 ? -0.096 14.345 -7.891 1.00 54.16 85 THR A CA 1
ATOM 645 C C . THR A 1 85 ? 0.953 15.264 -8.516 1.00 54.16 85 THR A C 1
ATOM 647 O O . THR A 1 85 ? 0.616 16.180 -9.267 1.00 54.16 85 THR A O 1
ATOM 650 N N . SER A 1 86 ? 2.239 15.005 -8.258 1.00 57.50 86 SER A N 1
ATOM 651 C CA . SER A 1 86 ? 3.335 15.833 -8.763 1.00 57.50 86 SER A CA 1
ATOM 652 C C . SER A 1 86 ? 3.484 15.744 -10.287 1.00 57.50 86 SER A C 1
ATOM 654 O O . SER A 1 86 ? 3.336 14.687 -10.914 1.00 57.50 86 SER A O 1
ATOM 656 N N . ARG A 1 87 ? 3.790 16.887 -10.916 1.00 58.09 87 ARG A N 1
ATOM 657 C CA . ARG A 1 87 ? 4.074 16.962 -12.359 1.00 58.09 87 ARG A CA 1
ATOM 658 C C . ARG A 1 87 ? 5.436 16.363 -12.710 1.00 58.09 87 ARG A C 1
ATOM 660 O O . ARG A 1 87 ? 5.568 15.875 -13.834 1.00 58.09 87 ARG A O 1
ATOM 667 N N . SER A 1 88 ? 6.375 16.343 -11.766 1.00 58.59 88 SER A N 1
ATOM 668 C CA . SER A 1 88 ? 7.716 15.780 -11.936 1.00 58.59 88 SER A CA 1
ATOM 669 C C . SER A 1 88 ? 7.676 14.257 -12.043 1.00 58.59 88 SER A C 1
ATOM 671 O O . SER A 1 88 ? 6.856 13.600 -11.398 1.00 58.59 88 SER A O 1
ATOM 673 N N . ALA A 1 89 ? 8.554 13.685 -12.870 1.00 59.22 89 ALA A N 1
ATOM 674 C CA . ALA A 1 89 ? 8.712 12.239 -12.931 1.00 59.22 89 ALA A CA 1
ATOM 675 C C . ALA A 1 89 ? 9.208 11.732 -11.562 1.00 59.22 89 ALA A C 1
ATOM 677 O O . ALA A 1 89 ? 10.161 12.298 -11.018 1.00 59.22 89 ALA A O 1
ATOM 678 N N . PRO A 1 90 ? 8.550 10.729 -10.958 1.00 64.12 90 PRO A N 1
ATOM 679 C CA . PRO A 1 90 ? 8.952 10.245 -9.653 1.00 64.12 90 PRO A CA 1
ATOM 680 C C . PRO A 1 90 ? 10.294 9.528 -9.787 1.00 64.12 90 PRO A C 1
ATOM 682 O O . PRO A 1 90 ? 10.456 8.633 -10.618 1.00 64.12 90 PRO A O 1
ATOM 685 N N . ILE A 1 91 ? 11.249 9.912 -8.945 1.00 68.38 91 ILE A N 1
ATOM 686 C CA . ILE A 1 91 ? 12.516 9.203 -8.827 1.00 68.38 91 ILE A CA 1
ATOM 687 C C . ILE A 1 91 ? 12.298 8.065 -7.836 1.00 68.38 91 ILE A C 1
ATOM 689 O O . ILE A 1 91 ? 12.054 8.302 -6.651 1.00 68.38 91 ILE A O 1
ATOM 693 N N . TRP A 1 92 ? 12.342 6.830 -8.325 1.00 75.75 92 TRP A N 1
ATOM 694 C CA . TRP A 1 92 ? 12.072 5.652 -7.506 1.00 75.75 92 TRP A CA 1
ATOM 695 C C . TRP A 1 92 ? 13.374 5.063 -6.961 1.00 75.75 92 TRP A C 1
ATOM 697 O O . TRP A 1 92 ? 14.253 4.713 -7.753 1.00 75.75 92 TRP A O 1
ATOM 707 N N . PRO A 1 93 ? 13.503 4.910 -5.631 1.00 79.06 93 PRO A N 1
ATOM 708 C CA . PRO A 1 93 ? 14.608 4.173 -5.045 1.00 79.06 93 PRO A CA 1
ATOM 709 C C . PRO A 1 93 ? 14.373 2.669 -5.217 1.00 79.06 93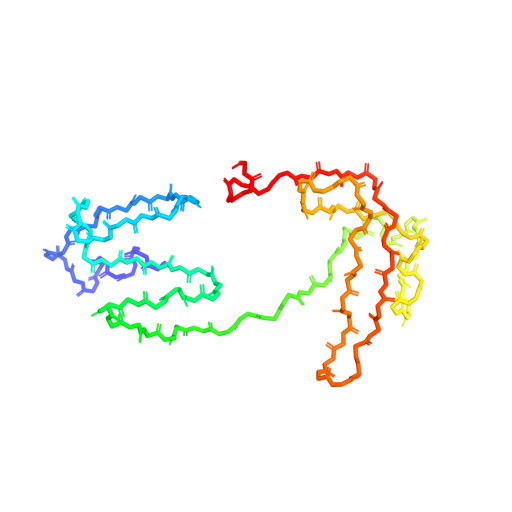 PRO A C 1
ATOM 711 O O . PRO A 1 93 ? 13.537 2.081 -4.529 1.00 79.06 93 PRO A O 1
ATOM 714 N N . LEU A 1 94 ? 15.130 2.032 -6.106 1.00 83.50 94 LEU A N 1
ATOM 715 C CA . LEU A 1 94 ? 15.097 0.583 -6.305 1.00 83.50 94 LEU A CA 1
ATOM 716 C C . LEU A 1 94 ? 16.322 -0.068 -5.668 1.00 83.50 94 LEU A C 1
ATOM 718 O O . LEU A 1 94 ? 17.452 0.311 -5.955 1.00 83.50 94 LEU A O 1
ATOM 722 N N . GLY A 1 95 ? 16.101 -1.054 -4.801 1.00 77.50 95 GLY A N 1
ATOM 723 C CA . GLY A 1 95 ? 17.159 -1.766 -4.080 1.00 77.50 95 GLY A CA 1
ATOM 724 C C . GLY A 1 95 ? 16.958 -1.760 -2.564 1.00 77.50 95 GLY A C 1
ATOM 725 O O . GLY A 1 95 ? 15.975 -1.225 -2.050 1.00 77.50 95 GLY A O 1
ATOM 726 N N . LYS A 1 96 ? 17.879 -2.396 -1.832 1.00 74.38 96 LYS A N 1
ATOM 727 C CA . LYS A 1 96 ? 17.793 -2.573 -0.372 1.00 74.38 96 LYS A CA 1
ATOM 728 C C . LYS A 1 96 ? 18.862 -1.754 0.355 1.00 74.38 96 LYS A C 1
ATOM 730 O O . LYS A 1 96 ? 20.023 -1.730 -0.052 1.00 74.38 96 LYS A O 1
ATOM 735 N N . GLY A 1 97 ? 18.472 -1.119 1.463 1.00 73.50 97 GLY A N 1
ATOM 736 C CA . GLY A 1 97 ? 19.377 -0.362 2.335 1.00 73.50 97 GLY A CA 1
ATOM 737 C C . GLY A 1 97 ? 20.102 0.774 1.607 1.00 73.50 97 GLY A C 1
ATOM 738 O O . GLY A 1 97 ? 19.475 1.544 0.881 1.00 73.50 97 GLY A O 1
ATOM 739 N N . ALA A 1 98 ? 21.422 0.855 1.787 1.00 71.69 98 ALA A N 1
ATOM 740 C CA . ALA A 1 98 ? 22.284 1.847 1.137 1.00 71.69 98 ALA A CA 1
ATOM 741 C C . ALA A 1 98 ? 22.476 1.615 -0.378 1.00 71.69 98 ALA A C 1
ATOM 743 O O . ALA A 1 98 ? 22.951 2.501 -1.079 1.00 71.69 98 ALA A O 1
ATOM 744 N N . ARG A 1 99 ? 22.091 0.445 -0.912 1.00 76.12 99 ARG A N 1
ATOM 745 C CA . ARG A 1 99 ? 22.203 0.110 -2.344 1.00 76.12 99 ARG A CA 1
ATOM 746 C C . ARG A 1 99 ? 20.915 0.435 -3.099 1.00 76.12 99 ARG A C 1
ATOM 748 O O . ARG A 1 99 ? 20.354 -0.425 -3.774 1.00 76.12 99 ARG A O 1
ATOM 755 N N . LYS A 1 100 ? 20.408 1.655 -2.936 1.00 80.62 100 LYS A N 1
ATOM 756 C CA . LYS A 1 100 ? 19.260 2.149 -3.703 1.00 80.62 100 LYS A CA 1
ATOM 757 C C . LYS A 1 100 ? 19.763 2.841 -4.964 1.00 80.62 100 LYS A C 1
ATOM 759 O O . LYS A 1 100 ? 20.529 3.796 -4.884 1.00 80.62 100 LYS A O 1
ATOM 764 N N . THR A 1 101 ? 19.319 2.375 -6.122 1.00 81.94 101 THR A N 1
ATOM 765 C CA . THR A 1 101 ? 19.489 3.073 -7.393 1.00 81.94 101 THR A CA 1
ATOM 766 C C . THR A 1 101 ? 18.277 3.958 -7.616 1.00 81.94 101 THR A C 1
ATOM 768 O O . THR A 1 101 ? 17.142 3.483 -7.611 1.00 81.94 101 THR A O 1
ATOM 771 N N . MET A 1 102 ? 18.526 5.248 -7.806 1.00 82.44 102 MET A N 1
ATOM 772 C CA . MET A 1 102 ? 17.497 6.205 -8.180 1.00 82.44 102 MET A CA 1
ATOM 773 C C . MET A 1 102 ? 17.220 6.068 -9.673 1.00 82.44 102 MET A C 1
ATOM 775 O O . MET A 1 102 ? 18.117 6.280 -10.488 1.00 82.44 102 MET A O 1
ATOM 779 N N . VAL A 1 103 ? 15.994 5.692 -10.026 1.00 80.50 103 VAL A N 1
ATOM 780 C CA . VAL A 1 103 ? 15.597 5.490 -11.423 1.00 80.50 103 VAL A CA 1
ATOM 781 C C . VAL A 1 103 ? 14.495 6.461 -11.803 1.00 80.50 103 VAL A C 1
ATOM 783 O O . VAL A 1 103 ? 13.527 6.644 -11.061 1.00 80.50 103 VAL A O 1
ATOM 786 N N . ASN A 1 104 ? 14.651 7.072 -12.975 1.00 76.88 104 ASN A N 1
ATOM 787 C CA . ASN A 1 104 ? 13.612 7.873 -13.592 1.00 76.88 104 ASN A CA 1
ATOM 788 C C . ASN A 1 104 ? 12.747 6.975 -14.479 1.00 76.88 104 ASN A C 1
ATOM 790 O O . ASN A 1 104 ? 13.263 6.302 -15.364 1.00 76.88 104 ASN A O 1
ATOM 794 N N . PHE A 1 105 ? 11.440 6.969 -14.256 1.00 75.12 105 PHE A N 1
ATOM 795 C CA . PHE A 1 105 ? 10.505 6.199 -15.069 1.00 75.12 105 PHE A CA 1
ATOM 796 C C . PHE A 1 105 ? 9.897 7.074 -16.160 1.00 75.12 105 PHE A C 1
ATOM 798 O O . PHE A 1 105 ? 9.410 8.175 -15.883 1.00 75.12 105 PHE A O 1
ATOM 805 N N . GLN A 1 106 ? 9.816 6.554 -17.387 1.00 73.81 106 GLN A N 1
ATOM 806 C CA . GLN A 1 106 ? 9.018 7.205 -18.426 1.00 73.81 106 GLN A CA 1
ATOM 807 C C . GLN A 1 106 ? 7.544 7.047 -18.072 1.00 73.81 106 GLN A C 1
ATOM 809 O O . GLN A 1 106 ? 6.942 5.980 -18.217 1.00 73.81 106 GLN A O 1
ATOM 814 N N . ARG A 1 107 ? 6.947 8.124 -17.567 1.00 72.19 107 ARG A N 1
ATOM 815 C CA . ARG A 1 107 ? 5.534 8.148 -17.199 1.00 72.19 107 ARG A CA 1
ATOM 816 C C . ARG A 1 107 ? 4.677 8.149 -18.459 1.00 72.19 107 ARG A C 1
ATOM 818 O O . ARG A 1 107 ? 4.605 9.167 -19.143 1.00 72.19 107 ARG A O 1
ATOM 825 N N . LYS A 1 108 ? 3.961 7.052 -18.714 1.00 78.50 108 LYS A N 1
ATOM 826 C CA . LYS A 1 108 ? 2.954 6.998 -19.786 1.00 78.50 108 LYS A CA 1
ATOM 827 C C . LYS A 1 108 ? 1.536 7.209 -19.266 1.00 78.50 108 LYS A C 1
ATOM 829 O O . LYS A 1 108 ? 0.731 7.845 -19.935 1.00 78.50 108 LYS A O 1
ATOM 834 N N . VAL A 1 109 ? 1.248 6.711 -18.066 1.00 79.00 109 VAL A N 1
ATOM 835 C CA . VAL A 1 109 ? -0.047 6.885 -17.399 1.00 79.00 109 VAL A CA 1
ATOM 836 C C . VAL A 1 109 ? 0.188 7.395 -15.984 1.00 79.00 109 VAL A C 1
ATOM 838 O O . VAL A 1 109 ? 1.104 6.942 -15.292 1.00 79.00 109 VAL A O 1
ATOM 841 N N . ARG A 1 110 ? -0.641 8.351 -15.563 1.00 74.75 110 ARG A N 1
ATOM 842 C CA . ARG A 1 110 ? -0.705 8.832 -14.184 1.00 74.75 110 ARG A CA 1
ATOM 843 C C . ARG A 1 110 ? -2.018 8.379 -13.576 1.00 74.75 110 ARG A C 1
ATOM 845 O O . ARG A 1 110 ? -3.066 8.581 -14.184 1.00 74.75 110 ARG A O 1
ATOM 852 N N . VAL A 1 111 ? -1.938 7.815 -12.383 1.00 75.50 111 VAL A N 1
ATOM 853 C CA . VAL A 1 111 ? -3.104 7.465 -11.574 1.00 75.50 111 VAL A CA 1
ATOM 854 C C . VAL A 1 111 ? -3.027 8.224 -10.256 1.00 75.50 111 VAL A C 1
ATOM 856 O O . VAL A 1 111 ? -1.936 8.477 -9.733 1.00 75.50 111 VAL A O 1
ATOM 859 N N . ASN A 1 112 ? -4.173 8.653 -9.748 1.00 64.50 112 ASN A N 1
ATOM 860 C CA . ASN A 1 112 ? -4.266 9.214 -8.410 1.00 64.50 112 ASN A CA 1
ATOM 861 C C . ASN A 1 112 ? -4.321 8.083 -7.379 1.00 64.50 112 ASN A C 1
ATOM 863 O O . ASN A 1 112 ? -4.796 6.984 -7.655 1.00 64.50 112 ASN A O 1
ATOM 867 N N . SER A 1 113 ? -3.807 8.379 -6.188 1.00 61.41 113 SER A N 1
ATOM 868 C CA . SER A 1 113 ? -4.243 7.681 -4.983 1.00 61.41 113 SER A CA 1
ATOM 869 C C . SER A 1 113 ? -5.426 8.470 -4.443 1.00 61.41 113 SER A C 1
ATOM 871 O O . SER A 1 113 ? -5.337 9.702 -4.476 1.00 61.41 113 SER A O 1
ATOM 873 N N . PRO A 1 114 ? -6.481 7.851 -3.905 1.00 53.25 114 PRO A N 1
ATOM 874 C CA . PRO A 1 114 ? -7.526 8.620 -3.240 1.00 53.25 114 PRO A CA 1
ATOM 875 C C . PRO A 1 114 ? -7.010 9.288 -1.945 1.00 53.25 114 PRO A C 1
ATOM 877 O O . PRO A 1 114 ? -7.598 10.262 -1.504 1.00 53.25 114 PRO A O 1
ATOM 880 N N . ILE A 1 115 ? -5.837 8.869 -1.431 1.00 52.44 115 ILE A N 1
ATOM 881 C CA . ILE A 1 115 ? -5.080 9.514 -0.327 1.00 52.44 115 ILE A CA 1
ATOM 882 C C . ILE A 1 115 ? -4.350 10.810 -0.771 1.00 52.44 115 ILE A C 1
ATOM 884 O O . ILE A 1 115 ? -3.829 11.554 0.051 1.00 52.44 115 ILE A O 1
ATOM 888 N N . MET A 1 116 ? -4.221 11.086 -2.075 1.00 41.69 116 MET A N 1
ATOM 889 C CA . MET A 1 116 ? -3.488 12.259 -2.586 1.00 41.69 116 MET A CA 1
ATOM 890 C C . MET A 1 116 ? -4.397 13.153 -3.436 1.00 41.69 116 MET A C 1
ATOM 892 O O . MET A 1 116 ? -4.180 13.275 -4.645 1.00 41.69 116 MET A O 1
ATOM 896 N N . VAL A 1 117 ? -5.404 13.768 -2.817 1.00 38.22 117 VAL A N 1
ATOM 897 C CA . VAL A 1 117 ? -6.153 14.901 -3.388 1.00 38.22 117 VAL A CA 1
ATOM 898 C C . VAL A 1 117 ? -6.008 16.095 -2.461 1.00 38.22 117 VAL A C 1
ATOM 900 O O . VAL A 1 117 ? -6.121 15.885 -1.236 1.00 38.22 117 VAL A O 1
#

Foldseek 3Di:
DVVVVCVVPVPDDDDDDDDLDDDDCVVVVHPDDDDDDDDDDDPDDDDDPDDDDDDDDDDPVQCVVPNDDPDLACQQVPEDEDEDPDPDFDFDQDDDDPPTDTYGHNHPHYDYDSNHD

pLDDT: mean 82.53, std 12.29, range [38.22, 98.0]

Organism: Klebsiella aerogenes (NCBI:txid548)

Secondary structure (DSSP, 8-state):
-HHHHHHH-TT--------SS---HHHHT-S-----SPPPP-SS---------------HHHHHHH---SSGGGGGGSEEEEE-S-SSPPEEEESSTT-PEEEE-EEEEEE--TT--

Sequence (117 aa):
LCSGFMRLYPNVELDVQFTDNDIGLVGEGYDIAIKYGPLQSSDLVARLLFERQPILVASPGYLKARGTPATPKELSDHSGILLGTSRSAPIWPLGKGARKTMVNFQRKVRVNSPIMV

Radius of gyration: 19.66 Å; chains: 1; bounding box: 44×35×49 Å

InterPro domains:
  IPR005119 LysR, substrate-binding [PF03466] (2-114)
  IPR058163 LysR-type transcriptional regulator, proteobacterial-type [PTHR30537] (3-114)